Protein AF-A0A392RG86-F1 (afdb_monomer)

Nearest PDB structures (foldseek):
  7w82-assembly1_A  TM=8.029E-01  e=7.404E-09  Zea mays
  7w84-assembly1_A  TM=8.074E-01  e=1.170E-08  Zea mays
  7y7t-assembly1_A  TM=8.578E-01  e=9.036E-05  Neurospora crassa
  7y7s-assembly1_B  TM=7.802E-01  e=9.036E-05  Neurospora crassa
  7y7r-assembly1_B  TM=7.576E-01  e=1.174E-04  Neurospora crassa

Radius of gyration: 20.29 Å; Cα contacts (8 Å, |Δi|>4): 163; chains: 1; bounding box: 43×24×56 Å

pLDDT: mean 92.88, std 8.42, range [57.28, 98.38]

InterPro domains:
  IPR007855 RNA-dependent RNA polymerase [PTHR23079] (1-116)
  IPR057596 RDRP, core domain [PF05183] (1-115)

Mean predicted aligned error: 5.38 Å

Solvent-accessible surface area (backbone atoms only — not comparable to full-atom values): 7071 Å² total; per-residue (Å²): 94,67,94,74,67,52,46,57,92,74,39,66,68,57,33,49,53,52,48,51,52,51,50,50,53,51,46,40,39,72,77,64,61,63,73,85,54,95,91,62,80,92,60,52,79,43,75,38,88,82,64,77,48,48,70,60,34,30,38,36,23,35,74,49,61,101,87,43,99,50,66,49,74,44,72,45,84,42,79,48,69,46,88,84,68,86,50,81,83,35,50,44,82,32,34,27,44,88,52,80,92,50,70,85,53,64,59,33,37,32,34,38,67,48,76,134

Structure (mmCIF, N/CA/C/O backbone):
data_AF-A0A392RG86-F1
#
_entry.id   AF-A0A392RG86-F1
#
loop_
_atom_site.group_PDB
_atom_site.id
_atom_site.type_symbol
_atom_site.label_atom_id
_atom_site.label_alt_id
_atom_site.label_comp_id
_atom_site.label_asym_id
_atom_site.label_entity_id
_atom_site.label_seq_id
_atom_site.pdbx_PDB_ins_code
_atom_site.Cartn_x
_atom_site.Cartn_y
_atom_site.Cartn_z
_atom_site.occupancy
_atom_site.B_iso_or_equiv
_atom_site.auth_seq_id
_atom_site.auth_comp_id
_atom_site.auth_asym_id
_atom_site.auth_atom_id
_atom_site.pdbx_PDB_model_num
ATOM 1 N N . MET A 1 1 ? 7.240 -5.076 -32.687 1.00 82.25 1 MET A N 1
ATOM 2 C CA . MET A 1 1 ? 8.370 -6.034 -32.602 1.00 82.25 1 MET A CA 1
ATOM 3 C C . MET A 1 1 ? 7.930 -7.379 -32.038 1.00 82.25 1 MET A C 1
ATOM 5 O O . MET A 1 1 ? 7.801 -8.296 -32.830 1.00 82.25 1 MET A O 1
ATOM 9 N N . LEU A 1 2 ? 7.595 -7.510 -30.747 1.00 90.25 2 LEU A N 1
ATOM 10 C CA . LEU A 1 2 ? 7.132 -8.799 -30.189 1.00 90.25 2 LEU A CA 1
ATOM 11 C C . LEU A 1 2 ? 5.868 -9.345 -30.882 1.00 90.25 2 LEU A C 1
ATOM 13 O O . LEU A 1 2 ? 5.864 -10.484 -31.331 1.00 90.25 2 LEU A O 1
ATOM 17 N N . ILE A 1 3 ? 4.836 -8.510 -31.062 1.00 93.31 3 ILE A N 1
ATOM 18 C CA . ILE A 1 3 ? 3.594 -8.881 -31.780 1.00 93.31 3 ILE A CA 1
ATOM 19 C C . ILE A 1 3 ? 3.865 -9.223 -33.257 1.00 93.31 3 ILE A C 1
ATOM 21 O O . ILE A 1 3 ? 3.148 -10.009 -33.860 1.00 93.31 3 ILE A O 1
ATOM 25 N N . CYS A 1 4 ? 4.941 -8.678 -33.830 1.00 91.88 4 CYS A N 1
ATOM 26 C CA . CYS A 1 4 ? 5.365 -8.947 -35.204 1.00 91.88 4 CYS A CA 1
ATOM 27 C C . CYS A 1 4 ? 6.270 -10.193 -35.313 1.00 91.88 4 CYS A C 1
ATOM 29 O O . CYS A 1 4 ? 6.846 -10.422 -36.369 1.00 91.88 4 CYS A O 1
ATOM 31 N N . GLY A 1 5 ? 6.451 -10.963 -34.231 1.00 92.06 5 GLY A N 1
ATOM 32 C CA . GLY A 1 5 ? 7.216 -12.215 -34.227 1.00 92.06 5 GLY A CA 1
ATOM 33 C C . GLY A 1 5 ? 8.725 -12.080 -33.988 1.00 92.06 5 GLY A C 1
ATOM 34 O O . GLY A 1 5 ? 9.431 -13.089 -34.009 1.00 92.06 5 GLY A O 1
ATOM 35 N N . TYR A 1 6 ? 9.243 -10.875 -33.724 1.00 91.19 6 TYR A N 1
ATOM 36 C CA . TYR A 1 6 ? 10.665 -10.704 -33.409 1.00 91.19 6 TYR A CA 1
ATOM 37 C C . TYR A 1 6 ? 10.996 -11.327 -32.052 1.00 91.19 6 TYR A C 1
ATOM 39 O O . TYR A 1 6 ? 10.384 -11.000 -31.033 1.00 91.19 6 TYR A O 1
ATOM 47 N N . LYS A 1 7 ? 11.996 -12.212 -32.042 1.00 91.44 7 LYS A N 1
ATOM 48 C CA . LYS A 1 7 ? 12.447 -12.910 -30.836 1.00 91.44 7 LYS A CA 1
ATOM 49 C C . LYS A 1 7 ? 13.496 -12.068 -30.088 1.00 91.44 7 LYS A C 1
ATOM 51 O O . LYS A 1 7 ? 14.475 -11.661 -30.716 1.00 91.44 7 LYS A O 1
ATOM 56 N N . PRO A 1 8 ? 13.354 -11.851 -28.764 1.00 89.94 8 PRO A N 1
ATOM 57 C CA . PRO A 1 8 ? 14.297 -11.079 -27.939 1.00 89.94 8 PRO A CA 1
ATOM 58 C C . PRO A 1 8 ? 15.766 -11.486 -28.040 1.00 89.94 8 PRO A C 1
ATOM 60 O O . PRO A 1 8 ? 16.660 -10.669 -27.899 1.00 89.94 8 PRO A O 1
ATOM 63 N N . ASN A 1 9 ? 16.001 -12.773 -28.241 1.00 88.25 9 ASN A N 1
ATOM 64 C CA . ASN A 1 9 ? 17.301 -13.426 -28.286 1.00 88.25 9 ASN A CA 1
ATOM 65 C C . ASN A 1 9 ? 17.890 -13.510 -29.703 1.00 88.25 9 ASN A C 1
ATOM 67 O O . ASN A 1 9 ? 18.983 -14.038 -29.868 1.00 88.25 9 ASN A O 1
ATOM 71 N N . VAL A 1 10 ? 17.172 -13.012 -30.712 1.00 91.06 10 VAL A N 1
ATOM 72 C CA . VAL A 1 10 ? 17.609 -13.019 -32.115 1.00 91.06 10 VAL A CA 1
ATOM 73 C C . VAL A 1 10 ? 17.757 -11.597 -32.642 1.00 91.06 10 VAL A C 1
ATOM 75 O O . VAL A 1 10 ? 18.717 -11.312 -33.344 1.00 91.06 10 VAL A O 1
ATOM 78 N N . GLU A 1 11 ? 16.824 -10.705 -32.306 1.00 95.06 11 GLU A N 1
ATOM 79 C CA . GLU A 1 11 ? 16.835 -9.326 -32.790 1.00 95.06 11 GLU A CA 1
ATOM 80 C C . GLU A 1 11 ? 17.657 -8.432 -31.831 1.00 95.06 11 GLU A C 1
ATOM 82 O O . GLU A 1 11 ? 17.255 -8.252 -30.673 1.00 95.06 11 GLU A O 1
ATOM 87 N N . PRO A 1 12 ? 18.820 -7.897 -32.261 1.00 94.06 12 PRO A N 1
ATOM 88 C CA . PRO A 1 12 ? 19.742 -7.185 -31.374 1.00 94.06 12 PRO A CA 1
ATOM 89 C C . PRO A 1 12 ? 19.150 -5.932 -30.730 1.00 94.06 12 PRO A C 1
ATOM 91 O O . PRO A 1 12 ? 19.429 -5.654 -29.562 1.00 94.06 12 PRO A O 1
ATOM 94 N N . PHE A 1 13 ? 18.320 -5.180 -31.455 1.00 93.44 13 PHE A N 1
ATOM 95 C CA . PHE A 1 13 ? 17.730 -3.952 -30.934 1.00 93.44 13 PHE A CA 1
ATOM 96 C C . PHE A 1 13 ? 16.740 -4.244 -29.794 1.00 93.44 13 PHE A C 1
ATOM 98 O O . PHE A 1 13 ? 16.800 -3.616 -28.737 1.00 93.44 13 PHE A O 1
ATOM 105 N N . LEU A 1 14 ? 15.893 -5.261 -29.944 1.00 93.88 14 LEU A N 1
ATOM 106 C CA . LEU A 1 14 ? 14.955 -5.747 -28.937 1.00 93.88 14 LEU A CA 1
ATOM 107 C C . LEU A 1 14 ? 15.680 -6.305 -27.712 1.00 93.88 14 LEU A C 1
ATOM 109 O O . LEU A 1 14 ? 15.277 -6.008 -26.585 1.00 93.88 14 LEU A O 1
ATOM 113 N N . SER A 1 15 ? 16.759 -7.064 -27.919 1.00 93.12 15 SER A N 1
ATOM 114 C CA . SER A 1 15 ? 17.627 -7.523 -26.829 1.00 93.12 15 SER A CA 1
ATOM 115 C C . SER A 1 15 ? 18.165 -6.339 -26.024 1.00 93.12 15 SER A C 1
ATOM 117 O O . SER A 1 15 ? 18.023 -6.296 -24.799 1.00 93.12 15 SER A O 1
ATOM 119 N N . MET A 1 16 ? 18.705 -5.329 -26.713 1.00 94.94 16 MET A N 1
ATOM 120 C CA . MET A 1 16 ? 19.267 -4.139 -26.083 1.00 94.94 16 MET A CA 1
ATOM 121 C C . MET A 1 16 ? 18.206 -3.341 -25.317 1.00 94.94 16 MET A C 1
ATOM 123 O O . MET A 1 16 ? 18.437 -2.993 -24.162 1.00 94.94 16 MET A O 1
ATOM 127 N N . MET A 1 17 ? 17.007 -3.145 -25.878 1.00 94.75 17 MET A N 1
ATOM 128 C CA . MET A 1 17 ? 15.895 -2.491 -25.171 1.00 94.75 17 MET A CA 1
ATOM 129 C C . MET A 1 17 ? 15.534 -3.203 -23.858 1.00 94.75 17 MET A C 1
ATOM 131 O O . MET A 1 17 ? 15.351 -2.552 -22.826 1.00 94.75 17 MET A O 1
ATOM 135 N N . LEU A 1 18 ? 15.457 -4.539 -23.864 1.00 94.56 18 LEU A N 1
ATOM 136 C CA . LEU A 1 18 ? 15.151 -5.323 -22.662 1.00 94.56 18 LEU A CA 1
ATOM 137 C C . LEU A 1 18 ? 16.282 -5.260 -21.627 1.00 94.56 18 LEU A C 1
ATOM 139 O O . LEU A 1 18 ? 16.013 -5.164 -20.427 1.00 94.56 18 LEU A O 1
ATOM 143 N N . GLN A 1 19 ? 17.540 -5.271 -22.072 1.00 95.12 19 GLN A N 1
ATOM 144 C CA . GLN A 1 19 ? 18.694 -5.097 -21.190 1.00 95.12 19 GLN A CA 1
ATOM 145 C C . GLN A 1 19 ? 18.707 -3.707 -20.547 1.00 95.12 19 GLN A C 1
ATOM 147 O O . GLN A 1 19 ? 18.897 -3.604 -19.335 1.00 95.12 19 GLN A O 1
ATOM 152 N N . THR A 1 20 ? 18.427 -2.648 -21.311 1.00 96.56 20 THR A N 1
ATOM 153 C CA . THR A 1 20 ? 18.302 -1.283 -20.782 1.00 96.56 20 THR A CA 1
ATOM 154 C C . THR A 1 20 ? 17.151 -1.175 -19.784 1.00 96.56 20 THR A C 1
ATOM 156 O O . THR A 1 20 ? 17.323 -0.593 -18.713 1.00 96.56 20 THR A O 1
ATOM 159 N N . PHE A 1 21 ? 15.998 -1.787 -20.073 1.00 96.44 2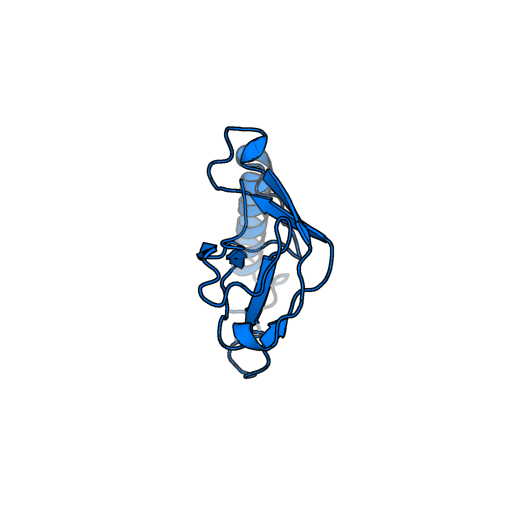1 PHE A N 1
ATOM 160 C CA . PHE A 1 21 ? 14.877 -1.833 -19.134 1.00 96.44 21 PHE A CA 1
ATOM 161 C C . PHE A 1 21 ? 15.269 -2.521 -17.817 1.00 96.44 21 PHE A C 1
ATOM 163 O O . PHE A 1 21 ? 15.026 -1.983 -16.734 1.00 96.44 21 PHE A O 1
ATOM 170 N N . ARG A 1 22 ? 15.948 -3.673 -17.895 1.00 96.75 22 ARG A N 1
ATOM 171 C CA . ARG A 1 22 ? 16.471 -4.380 -16.717 1.00 96.75 22 ARG A CA 1
ATOM 172 C C . ARG A 1 22 ? 17.459 -3.515 -15.933 1.00 96.75 22 ARG A C 1
ATOM 174 O O . ARG A 1 22 ? 17.338 -3.419 -14.714 1.00 96.75 22 ARG A O 1
ATOM 181 N N . ALA A 1 23 ? 18.411 -2.880 -16.614 1.00 97.56 23 ALA A N 1
ATOM 182 C CA . ALA A 1 23 ? 19.399 -2.006 -15.990 1.00 97.56 23 ALA A CA 1
ATOM 183 C C . ALA A 1 23 ? 18.737 -0.811 -15.285 1.00 97.56 23 ALA A C 1
ATOM 185 O O . ALA A 1 23 ? 19.092 -0.500 -14.151 1.00 97.56 23 ALA A O 1
ATOM 186 N N . SER A 1 24 ? 17.720 -0.203 -15.903 1.00 97.44 24 SER A N 1
ATOM 187 C CA . SER A 1 24 ? 16.930 0.878 -15.304 1.00 97.44 24 SER A CA 1
ATOM 188 C C . SER A 1 24 ? 16.240 0.431 -14.011 1.00 97.44 24 SER A C 1
ATOM 190 O O . SER A 1 24 ? 16.339 1.117 -12.995 1.00 97.44 24 SER A O 1
ATOM 192 N N . LYS A 1 25 ? 15.620 -0.756 -13.992 1.00 97.06 25 LYS A N 1
ATOM 193 C CA . LYS A 1 25 ? 14.990 -1.297 -12.774 1.00 97.06 25 LYS A CA 1
ATOM 194 C C . LYS A 1 25 ? 15.992 -1.626 -11.673 1.00 97.06 25 LYS A C 1
ATOM 196 O O . LYS A 1 25 ? 15.733 -1.328 -10.510 1.00 97.06 25 LYS A O 1
ATOM 201 N N . LEU A 1 26 ? 17.156 -2.167 -12.025 1.00 97.56 26 LEU A N 1
ATOM 202 C CA . LEU A 1 26 ? 18.243 -2.375 -11.065 1.00 97.56 26 LEU A CA 1
ATOM 203 C C . LEU A 1 26 ? 18.768 -1.048 -10.500 1.00 97.56 26 LEU A C 1
ATOM 205 O O . LEU A 1 26 ? 19.056 -0.962 -9.308 1.00 97.56 26 LEU A O 1
ATOM 209 N N . LEU A 1 27 ? 18.845 -0.003 -11.326 1.00 97.81 27 LEU A N 1
ATOM 210 C CA . LEU A 1 27 ? 19.240 1.331 -10.887 1.00 97.81 27 LEU A CA 1
ATOM 211 C C . LEU A 1 27 ? 18.211 1.937 -9.922 1.00 97.81 27 LEU A C 1
ATOM 213 O O . LEU A 1 27 ? 18.598 2.478 -8.890 1.00 97.81 27 LEU A O 1
ATOM 217 N N . GLU A 1 28 ? 16.913 1.798 -10.210 1.00 97.69 28 GLU A N 1
ATOM 218 C CA . GLU A 1 28 ? 15.828 2.225 -9.315 1.00 97.69 28 GLU A CA 1
ATOM 219 C C . GLU A 1 28 ? 15.879 1.514 -7.956 1.00 97.69 28 GLU A C 1
ATOM 221 O O . GLU A 1 28 ? 15.684 2.152 -6.920 1.00 97.69 28 GLU A O 1
ATOM 226 N N . LEU A 1 29 ? 16.175 0.212 -7.9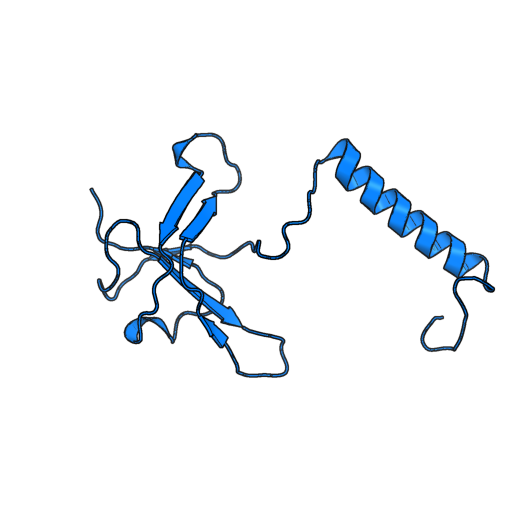45 1.00 97.19 29 LEU A N 1
ATOM 227 C CA . LEU A 1 29 ? 16.376 -0.547 -6.712 1.00 97.19 29 LEU A CA 1
ATOM 228 C C . LEU A 1 29 ? 17.608 -0.055 -5.944 1.00 97.19 29 LEU A C 1
ATOM 230 O O . LEU A 1 29 ? 17.515 0.177 -4.744 1.00 97.19 29 LEU A O 1
ATOM 234 N N . ARG A 1 30 ? 18.741 0.152 -6.627 1.00 97.62 30 ARG A N 1
ATOM 235 C CA . ARG A 1 30 ? 20.005 0.562 -5.996 1.00 97.62 30 ARG A CA 1
ATOM 236 C C . ARG A 1 30 ? 19.976 1.990 -5.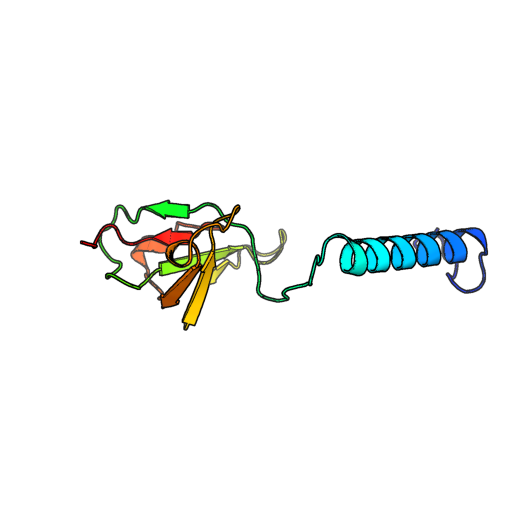455 1.00 97.62 30 ARG A C 1
ATOM 238 O O . ARG A 1 30 ? 20.494 2.235 -4.375 1.00 97.62 30 ARG A O 1
ATOM 245 N N . GLN A 1 31 ? 19.453 2.939 -6.229 1.00 97.81 31 GLN A N 1
ATOM 246 C CA . GLN A 1 31 ? 19.536 4.368 -5.906 1.00 97.81 31 GLN A CA 1
ATOM 247 C C . GLN A 1 31 ? 18.328 4.884 -5.127 1.00 97.81 31 GLN A C 1
ATOM 249 O O . GLN A 1 31 ? 18.452 5.867 -4.406 1.00 97.81 31 GLN A O 1
ATOM 254 N N . LYS A 1 32 ? 17.152 4.272 -5.310 1.00 95.88 32 LYS A N 1
ATOM 255 C CA . LYS A 1 32 ? 15.890 4.762 -4.734 1.00 95.88 32 LYS A CA 1
ATOM 256 C C . LYS A 1 32 ? 15.195 3.740 -3.841 1.00 95.88 32 LYS A C 1
ATOM 258 O O . LYS A 1 32 ? 14.107 4.035 -3.357 1.00 95.88 32 LYS A O 1
ATOM 263 N N . THR A 1 33 ? 15.767 2.545 -3.672 1.00 95.88 33 THR A N 1
ATOM 264 C CA . THR A 1 33 ? 15.203 1.469 -2.842 1.00 95.88 33 THR A CA 1
ATOM 265 C C . THR A 1 33 ? 13.728 1.210 -3.173 1.00 95.88 33 THR A C 1
ATOM 267 O O . THR A 1 33 ? 12.894 1.013 -2.294 1.00 95.88 33 THR A O 1
ATOM 270 N N . ARG A 1 34 ? 13.374 1.234 -4.469 1.00 93.69 34 ARG A N 1
ATOM 271 C CA . ARG A 1 34 ? 12.006 0.974 -4.957 1.00 93.69 34 ARG A CA 1
ATOM 272 C C . ARG A 1 34 ? 11.667 -0.519 -4.883 1.00 93.69 34 ARG A C 1
ATOM 274 O O . ARG A 1 34 ? 11.473 -1.174 -5.904 1.00 93.69 34 ARG A O 1
ATOM 281 N N . ILE A 1 35 ? 11.649 -1.063 -3.670 1.00 94.56 35 ILE A N 1
ATOM 282 C CA . ILE A 1 35 ? 11.367 -2.472 -3.398 1.00 94.56 35 ILE A CA 1
ATOM 283 C C . ILE A 1 35 ? 9.913 -2.766 -3.774 1.00 94.56 35 ILE A C 1
ATOM 285 O O . ILE A 1 35 ? 8.988 -2.085 -3.330 1.00 94.56 35 ILE A O 1
ATOM 289 N N . PHE A 1 36 ? 9.708 -3.785 -4.606 1.00 94.00 36 PHE A N 1
ATOM 290 C CA . PHE A 1 36 ? 8.373 -4.207 -5.008 1.00 94.00 36 PHE A CA 1
ATOM 291 C C . PHE A 1 36 ? 7.667 -4.927 -3.854 1.00 94.00 36 PHE A C 1
ATOM 293 O O . PHE A 1 36 ? 8.191 -5.900 -3.313 1.00 94.00 36 PHE A O 1
ATOM 300 N N . ILE A 1 37 ? 6.461 -4.471 -3.513 1.00 94.56 37 ILE A N 1
ATOM 301 C CA . ILE A 1 37 ? 5.599 -5.103 -2.511 1.00 94.56 37 ILE A CA 1
ATOM 302 C C . ILE A 1 37 ? 4.397 -5.715 -3.245 1.00 94.56 37 ILE A C 1
ATOM 304 O O . ILE A 1 37 ? 3.502 -4.967 -3.638 1.00 94.56 37 ILE A O 1
ATOM 308 N N . PRO A 1 38 ? 4.326 -7.052 -3.416 1.00 92.44 38 PRO A N 1
ATOM 309 C CA . PRO A 1 38 ? 3.287 -7.696 -4.230 1.00 92.44 38 PRO A CA 1
ATOM 310 C C . PRO A 1 38 ? 1.845 -7.387 -3.808 1.00 92.44 38 PRO A C 1
ATOM 312 O O . PRO A 1 38 ? 0.954 -7.346 -4.649 1.00 92.44 38 PRO A O 1
ATOM 315 N N . LYS A 1 39 ? 1.612 -7.168 -2.507 1.00 92.38 39 LYS A N 1
ATOM 316 C CA . LYS A 1 39 ? 0.300 -6.822 -1.930 1.00 92.38 39 LYS A CA 1
ATOM 317 C C . LYS A 1 39 ? 0.211 -5.353 -1.486 1.00 92.38 39 LYS A C 1
ATOM 319 O O . LYS A 1 39 ? -0.653 -5.007 -0.689 1.00 92.38 39 LYS A O 1
ATOM 324 N N . GLY A 1 40 ? 1.128 -4.503 -1.953 1.00 93.50 40 GLY A N 1
ATOM 325 C CA . GLY A 1 40 ? 1.162 -3.075 -1.640 1.00 93.50 40 GLY A CA 1
ATOM 326 C C . GLY A 1 40 ? 0.406 -2.256 -2.683 1.00 93.50 40 GLY A C 1
ATOM 327 O O . GLY A 1 40 ? 0.512 -2.515 -3.881 1.00 93.50 40 GLY A O 1
ATOM 328 N N . ARG A 1 41 ? -0.349 -1.250 -2.237 1.00 93.44 41 ARG A N 1
ATOM 329 C CA . ARG A 1 41 ? -1.088 -0.339 -3.118 1.00 93.44 41 ARG A CA 1
ATOM 330 C C . ARG A 1 41 ? -1.167 1.055 -2.501 1.00 93.44 41 ARG A C 1
ATOM 332 O O . ARG A 1 41 ? -1.405 1.182 -1.305 1.00 93.44 41 ARG A O 1
ATOM 339 N N . ALA A 1 42 ? -1.002 2.085 -3.329 1.00 94.50 42 ALA A N 1
ATOM 340 C CA . ALA A 1 42 ? -1.329 3.458 -2.961 1.00 94.50 42 ALA A CA 1
ATOM 341 C C . ALA A 1 42 ? -2.825 3.698 -3.202 1.00 94.50 42 ALA A C 1
ATOM 343 O O . ALA A 1 42 ? -3.317 3.444 -4.301 1.00 94.50 42 ALA A O 1
ATOM 344 N N . MET A 1 43 ? -3.541 4.144 -2.175 1.00 94.75 43 MET A N 1
ATOM 345 C CA . MET A 1 43 ? -4.989 4.366 -2.205 1.00 94.75 43 MET A CA 1
ATOM 346 C C . MET A 1 43 ? -5.332 5.663 -1.476 1.00 94.75 43 MET A C 1
ATOM 348 O O . MET A 1 43 ? -4.576 6.107 -0.610 1.00 94.75 43 MET A O 1
ATOM 352 N N . MET A 1 44 ? -6.477 6.253 -1.820 1.00 95.50 44 MET A N 1
ATOM 353 C CA . MET A 1 44 ? -7.024 7.392 -1.086 1.00 95.50 44 MET A CA 1
ATOM 354 C C . MET A 1 44 ? -7.555 6.929 0.273 1.00 95.50 44 MET A C 1
ATOM 356 O O . MET A 1 44 ? -8.205 5.887 0.356 1.00 95.50 44 MET A O 1
ATOM 360 N N . GLY A 1 45 ? -7.290 7.704 1.322 1.00 96.06 45 GLY A N 1
ATOM 361 C CA . GLY A 1 45 ? -7.900 7.509 2.633 1.00 96.06 45 GLY A CA 1
ATOM 362 C C . GLY A 1 45 ? -9.194 8.302 2.757 1.00 96.06 45 GLY A C 1
ATOM 363 O O . GLY A 1 45 ? -9.206 9.488 2.438 1.00 96.06 45 GLY A O 1
ATOM 364 N N . VAL A 1 46 ? -10.262 7.664 3.222 1.00 97.00 46 VAL A N 1
ATOM 365 C CA . VAL A 1 46 ? -11.584 8.280 3.409 1.00 97.00 46 VAL A CA 1
ATOM 366 C C . VAL A 1 46 ? -12.135 7.955 4.794 1.00 97.00 46 VAL A C 1
ATOM 368 O O . VAL A 1 46 ? -11.702 6.995 5.430 1.00 97.00 46 VAL A O 1
ATOM 371 N N . LEU A 1 47 ? -13.064 8.773 5.277 1.00 97.25 47 LEU A N 1
ATOM 372 C CA . LEU A 1 47 ? -13.711 8.586 6.573 1.00 97.25 47 LEU A CA 1
ATOM 373 C C . LEU A 1 47 ? -14.916 7.645 6.443 1.00 97.25 47 LEU A C 1
ATOM 375 O O . LEU A 1 47 ? -15.657 7.715 5.467 1.00 97.25 47 LEU A O 1
ATOM 379 N N . ASP A 1 48 ? -15.137 6.800 7.444 1.00 97.62 48 ASP A N 1
ATOM 380 C CA . ASP A 1 48 ? -16.374 6.042 7.605 1.00 97.62 48 ASP A CA 1
ATOM 381 C C . ASP A 1 48 ? -17.505 6.941 8.121 1.00 97.62 48 ASP A C 1
ATOM 383 O O . ASP A 1 48 ? -17.617 7.201 9.320 1.00 97.62 48 ASP A O 1
ATOM 387 N N . GLU A 1 49 ? -18.374 7.383 7.214 1.00 95.25 49 GLU A N 1
ATOM 388 C CA . GLU A 1 49 ? -19.570 8.165 7.551 1.00 95.25 49 GLU A CA 1
ATOM 389 C C . GLU A 1 49 ? -20.698 7.311 8.158 1.00 95.25 49 GLU A C 1
ATOM 391 O O . GLU A 1 49 ? -21.624 7.844 8.771 1.00 95.25 49 GLU A O 1
ATOM 396 N N . THR A 1 50 ? -20.622 5.981 8.036 1.00 95.00 50 THR A N 1
ATOM 397 C CA . THR A 1 50 ? -21.643 5.051 8.547 1.00 95.00 50 THR A CA 1
ATOM 398 C C . THR A 1 50 ? -21.459 4.711 10.028 1.00 95.00 50 THR A C 1
ATOM 400 O O . THR A 1 50 ? -22.372 4.161 10.645 1.00 95.00 50 THR A O 1
ATOM 403 N N . LYS A 1 51 ? -20.302 5.058 10.615 1.00 95.44 51 LYS A N 1
ATOM 404 C CA . LYS A 1 51 ? -19.920 4.760 12.012 1.00 95.44 51 LYS A CA 1
ATOM 405 C C . LYS A 1 51 ? -19.941 3.264 12.343 1.00 95.44 51 LYS A C 1
ATOM 407 O O . LYS A 1 51 ? -20.208 2.877 13.485 1.00 95.44 51 LYS A O 1
ATOM 412 N N . THR A 1 52 ? -19.664 2.424 11.355 1.00 96.25 52 THR A N 1
ATOM 413 C CA . THR A 1 52 ? -19.682 0.967 11.489 1.00 96.25 52 THR A CA 1
ATOM 414 C C . THR A 1 52 ? -18.331 0.411 11.915 1.00 96.25 52 THR A C 1
ATOM 416 O O . THR A 1 52 ? -18.309 -0.544 12.684 1.00 96.25 52 THR A O 1
ATOM 419 N N . LEU A 1 53 ? -17.222 1.029 11.503 1.00 97.62 53 LEU A N 1
ATOM 420 C CA . LEU A 1 53 ? -15.872 0.601 11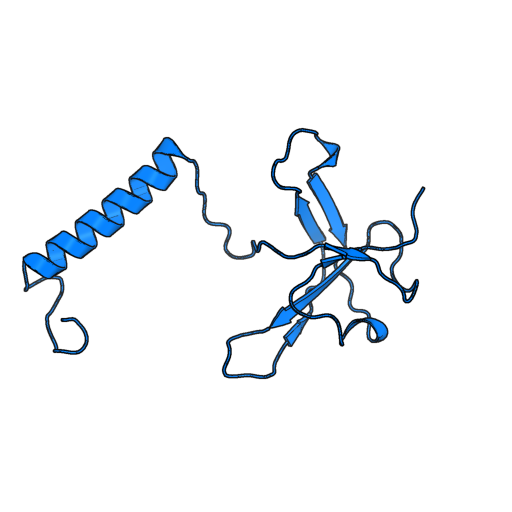.877 1.00 97.62 53 LEU A CA 1
ATOM 421 C C . LEU A 1 53 ? -15.521 0.988 13.321 1.00 97.62 53 LEU A C 1
ATOM 423 O O . LEU A 1 53 ? -15.844 2.091 13.778 1.00 97.62 53 LEU A O 1
ATOM 427 N N . GLU A 1 54 ? -14.825 0.095 14.025 1.00 97.06 54 GLU A N 1
ATOM 428 C CA . GLU A 1 54 ? -14.256 0.341 15.354 1.00 97.06 54 GLU A CA 1
ATOM 429 C C . GLU A 1 54 ? -12.824 0.890 15.298 1.00 97.06 54 GLU A C 1
ATOM 431 O O . GLU A 1 54 ? -12.129 0.831 14.279 1.00 97.06 54 GLU A O 1
ATOM 436 N N . TYR A 1 55 ? -12.351 1.437 16.423 1.00 96.12 55 TYR A N 1
ATOM 437 C CA . TYR A 1 55 ? -10.968 1.899 16.527 1.00 96.12 55 TYR A CA 1
ATOM 438 C C . TYR A 1 55 ? -9.984 0.750 16.252 1.00 96.12 55 TYR A C 1
ATOM 440 O O . TYR A 1 55 ? -10.028 -0.300 16.891 1.00 96.12 55 TYR A O 1
ATOM 448 N N . GLY A 1 56 ? -9.056 0.974 15.319 1.00 95.94 56 GLY A N 1
ATOM 449 C CA . GLY A 1 56 ? -8.078 -0.031 14.889 1.00 95.94 56 GLY A CA 1
ATOM 450 C C . GLY A 1 56 ? -8.527 -0.882 13.697 1.00 95.94 56 GLY A C 1
ATOM 451 O O . GLY A 1 56 ? -7.716 -1.647 13.169 1.00 95.94 56 GLY A O 1
ATOM 452 N N . GLU A 1 57 ? -9.767 -0.724 13.234 1.00 97.75 57 GLU A N 1
ATOM 453 C CA . GLU A 1 57 ? -10.280 -1.373 12.030 1.00 97.75 57 GLU A CA 1
ATOM 454 C C . GLU A 1 57 ? -10.153 -0.475 10.797 1.00 97.75 57 GLU A C 1
ATOM 456 O O . GLU A 1 57 ? -10.003 0.738 10.906 1.00 97.75 57 GLU A O 1
ATOM 461 N N . VAL A 1 58 ? -10.195 -1.075 9.611 1.00 98.25 58 VAL A N 1
ATOM 462 C CA . VAL A 1 58 ? -10.351 -0.393 8.321 1.00 98.25 58 VAL A CA 1
ATOM 463 C C . VAL A 1 58 ? -11.195 -1.251 7.389 1.00 98.25 58 VAL A C 1
ATOM 465 O O . VAL A 1 58 ? -11.191 -2.477 7.493 1.00 98.25 58 VAL A O 1
ATOM 468 N N . PHE A 1 59 ? -11.853 -0.621 6.421 1.00 98.38 59 PHE A N 1
ATOM 469 C CA . PHE A 1 59 ? -12.440 -1.328 5.286 1.00 98.38 59 PHE A CA 1
ATOM 470 C C . PHE A 1 59 ? -11.638 -1.025 4.021 1.00 98.38 59 PHE A C 1
ATOM 472 O O . PHE A 1 59 ? -11.301 0.127 3.741 1.00 98.38 59 PHE A O 1
ATOM 479 N N . VAL A 1 60 ? -11.303 -2.069 3.262 1.00 97.56 60 VAL A N 1
ATOM 480 C CA . VAL A 1 60 ? -10.565 -1.946 2.001 1.00 97.56 60 VAL A CA 1
ATOM 481 C C . VAL A 1 60 ? -11.161 -2.900 0.982 1.00 97.56 60 VAL A C 1
ATOM 483 O O . VAL A 1 60 ? -11.149 -4.118 1.166 1.00 97.56 60 VAL A O 1
ATOM 486 N N . GLN A 1 61 ? -11.602 -2.338 -0.133 1.00 95.50 61 GLN A N 1
ATOM 487 C CA . GLN A 1 61 ? -12.090 -3.074 -1.288 1.00 95.50 61 GLN A CA 1
ATOM 488 C C . GLN A 1 61 ? -11.440 -2.499 -2.541 1.00 95.50 61 GLN A C 1
ATOM 490 O O . GLN A 1 61 ? -11.376 -1.283 -2.705 1.00 95.50 61 GLN A O 1
ATOM 495 N N . TYR A 1 62 ? -10.950 -3.358 -3.432 1.00 93.69 62 TYR A N 1
ATOM 496 C CA . TYR A 1 62 ? -10.335 -2.914 -4.684 1.00 93.69 62 TYR A CA 1
ATOM 497 C C . TYR A 1 62 ? -10.898 -3.657 -5.889 1.00 93.69 62 TYR A C 1
ATOM 499 O O . TYR A 1 62 ? -11.299 -4.821 -5.798 1.00 93.69 62 TYR A O 1
ATOM 507 N N . SER A 1 63 ? -10.918 -2.976 -7.030 1.00 91.12 63 SER A N 1
ATOM 508 C CA . SER A 1 63 ? -11.377 -3.549 -8.292 1.00 91.12 63 SER A CA 1
ATOM 509 C C . SER A 1 63 ? -10.334 -4.523 -8.860 1.00 91.12 63 SER A C 1
ATOM 511 O O . SER A 1 63 ? -9.134 -4.224 -8.921 1.00 91.12 63 SER A O 1
ATOM 513 N N . ASN A 1 64 ? -10.768 -5.721 -9.269 1.00 81.81 64 ASN A N 1
ATOM 514 C CA . ASN A 1 64 ? -9.885 -6.696 -9.902 1.00 81.81 64 ASN A CA 1
ATOM 515 C C . ASN A 1 64 ? -10.013 -6.654 -11.417 1.00 81.81 64 ASN A C 1
ATOM 517 O O . ASN A 1 64 ? -10.900 -7.293 -11.966 1.00 81.81 64 ASN A O 1
ATOM 521 N N . ASN A 1 65 ? -9.065 -5.980 -12.070 1.00 66.88 65 ASN A N 1
ATOM 522 C CA . ASN A 1 65 ? -8.922 -5.904 -13.525 1.00 66.88 65 ASN A CA 1
ATOM 523 C C . ASN A 1 65 ? -10.153 -5.298 -14.243 1.00 66.88 65 ASN A C 1
ATOM 525 O O . ASN A 1 65 ? -11.299 -5.626 -13.970 1.00 66.88 65 ASN A O 1
ATOM 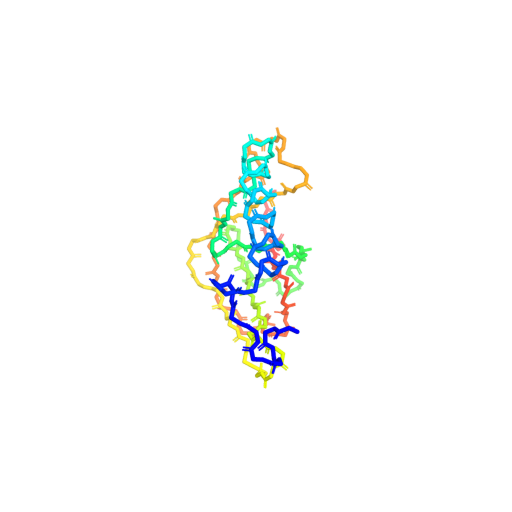529 N N . LYS A 1 66 ? -9.943 -4.422 -15.231 1.00 57.44 66 LYS A N 1
ATOM 530 C CA . LYS A 1 66 ? -11.042 -3.644 -15.850 1.00 57.44 66 LYS A CA 1
ATOM 531 C C . LYS A 1 66 ? -12.136 -4.477 -16.551 1.00 57.44 66 LYS A C 1
ATOM 533 O O . LYS A 1 66 ? -13.132 -3.907 -16.975 1.00 57.44 66 LYS A O 1
ATOM 538 N N . LEU A 1 67 ? -11.945 -5.789 -16.715 1.00 60.03 67 LEU A N 1
ATOM 539 C CA . LEU A 1 67 ? -12.872 -6.680 -17.420 1.00 60.03 67 LEU A CA 1
ATOM 540 C C . LEU A 1 67 ? -13.873 -7.400 -16.509 1.00 60.03 67 LEU A C 1
ATOM 542 O O . LEU A 1 67 ? -14.861 -7.926 -17.013 1.00 60.03 67 LEU A O 1
ATOM 546 N N . SER A 1 68 ? -13.645 -7.441 -15.196 1.00 57.28 68 SER A N 1
ATOM 547 C CA . SER A 1 68 ? -14.566 -8.084 -14.261 1.00 57.28 68 SER A CA 1
ATOM 548 C C . SER A 1 68 ? -15.023 -7.082 -13.212 1.00 57.28 68 SER A C 1
ATOM 550 O O . SER A 1 68 ? -14.196 -6.542 -12.486 1.00 57.28 68 SER A O 1
ATOM 552 N N . ASN A 1 69 ? -16.339 -6.896 -13.066 1.00 64.81 69 ASN A N 1
ATOM 553 C CA . ASN A 1 69 ? -16.969 -6.138 -11.968 1.00 64.81 69 ASN A CA 1
ATOM 554 C C . ASN A 1 69 ? -16.803 -6.830 -10.596 1.00 64.81 69 ASN A C 1
ATOM 556 O O . ASN A 1 69 ? -17.627 -6.670 -9.702 1.00 64.81 69 ASN A O 1
ATOM 560 N N . ILE A 1 70 ? -15.764 -7.649 -10.436 1.00 74.06 70 ILE A N 1
ATOM 561 C CA . ILE A 1 70 ? -15.483 -8.391 -9.218 1.00 74.06 70 ILE A CA 1
ATOM 562 C C . ILE A 1 70 ? -14.537 -7.533 -8.388 1.00 74.06 70 ILE A C 1
ATOM 564 O O . ILE A 1 70 ? -13.366 -7.340 -8.729 1.00 74.06 70 ILE A O 1
ATOM 568 N N . SER A 1 71 ? -15.067 -6.999 -7.299 1.00 83.88 71 SER A N 1
ATOM 569 C CA . SE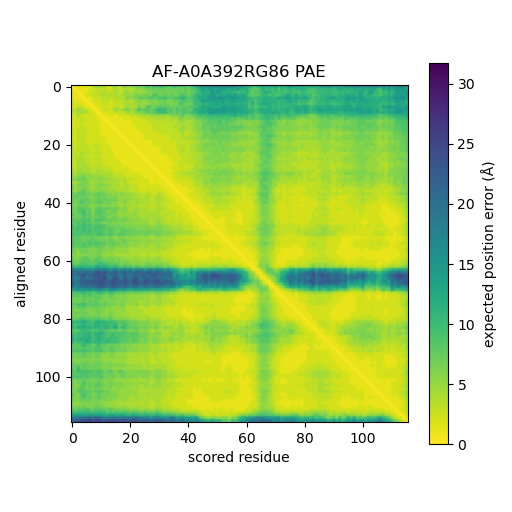R A 1 71 ? -14.304 -6.318 -6.268 1.00 83.88 71 SER A CA 1
ATOM 570 C C . SER A 1 71 ? -13.847 -7.315 -5.206 1.00 83.88 71 SER A C 1
ATOM 572 O O . SER A 1 71 ? -14.609 -8.183 -4.784 1.00 83.88 71 SER A O 1
ATOM 574 N N . HIS A 1 72 ? -12.599 -7.185 -4.758 1.00 92.56 72 HIS A N 1
ATOM 575 C CA . HIS A 1 72 ? -12.049 -8.005 -3.678 1.00 92.56 72 HIS A CA 1
ATOM 576 C C . HIS A 1 72 ? -12.009 -7.209 -2.383 1.00 92.56 72 HIS A C 1
ATOM 578 O O . HIS A 1 72 ? -11.347 -6.171 -2.316 1.00 92.56 72 HIS A O 1
ATOM 584 N N . VAL A 1 73 ? -12.679 -7.724 -1.353 1.00 96.06 73 VAL A N 1
ATOM 585 C CA . VAL A 1 73 ? -12.623 -7.186 0.011 1.00 96.06 73 VAL A CA 1
ATOM 586 C C . VAL A 1 73 ? -11.420 -7.782 0.737 1.00 96.06 73 VAL A C 1
ATOM 588 O O . VAL A 1 73 ? -11.231 -9.001 0.769 1.00 96.06 73 VAL A O 1
ATOM 591 N N . VAL A 1 74 ? -10.586 -6.924 1.318 1.00 96.94 74 VAL A N 1
ATOM 592 C CA . VAL A 1 74 ? -9.413 -7.331 2.100 1.00 96.94 74 VAL A CA 1
ATOM 593 C C . VAL A 1 74 ? -9.844 -7.672 3.525 1.00 96.94 74 VAL A C 1
ATOM 595 O O . VAL A 1 74 ? -10.597 -6.928 4.144 1.00 96.94 74 VAL A O 1
ATOM 598 N N . LYS A 1 75 ? -9.330 -8.785 4.060 1.00 97.81 75 LYS A N 1
ATOM 599 C CA . LYS A 1 75 ? -9.546 -9.225 5.446 1.00 97.81 75 LYS A CA 1
ATOM 600 C C . LYS A 1 75 ? -8.213 -9.514 6.131 1.00 97.81 75 LYS A C 1
ATOM 602 O O . LYS A 1 75 ? -7.301 -10.054 5.502 1.00 97.81 75 LYS A O 1
ATOM 607 N N . GLY A 1 76 ? -8.120 -9.215 7.424 1.00 98.06 76 GLY A N 1
ATOM 608 C CA . GLY A 1 76 ? -6.957 -9.522 8.260 1.00 98.06 76 GLY A CA 1
ATOM 609 C C . GLY A 1 76 ? -6.022 -8.333 8.494 1.00 98.06 76 GLY A C 1
ATOM 610 O O . GLY A 1 76 ? -6.344 -7.191 8.183 1.00 98.06 76 GLY A O 1
ATOM 611 N N . LYS A 1 77 ? -4.846 -8.593 9.077 1.00 98.25 77 LYS A N 1
ATOM 612 C CA . LYS A 1 77 ? -3.885 -7.535 9.427 1.00 98.25 77 LYS A CA 1
ATOM 613 C C . LYS A 1 77 ? -3.353 -6.830 8.180 1.00 98.25 77 LYS A C 1
ATOM 615 O O . LYS A 1 77 ? -2.845 -7.480 7.266 1.00 98.25 77 LYS A O 1
ATOM 620 N N . VAL A 1 78 ? -3.390 -5.504 8.198 1.00 97.94 78 VAL A N 1
ATOM 621 C CA . VAL A 1 78 ? -2.843 -4.637 7.151 1.00 97.94 78 VAL A CA 1
ATOM 622 C C . VAL A 1 78 ? -1.908 -3.596 7.749 1.00 97.94 78 VAL A C 1
ATOM 624 O O . VAL A 1 78 ? -2.043 -3.211 8.910 1.00 97.94 78 VAL A O 1
ATOM 627 N N . VAL A 1 79 ? -0.950 -3.138 6.945 1.00 97.50 79 VAL A N 1
ATOM 628 C CA . VAL A 1 79 ? -0.079 -2.010 7.283 1.00 97.50 79 VAL A CA 1
ATOM 629 C C . VAL A 1 79 ? -0.492 -0.829 6.423 1.00 97.50 79 VAL A C 1
ATOM 631 O O . VAL A 1 79 ? -0.501 -0.928 5.196 1.00 97.50 79 VAL A O 1
ATOM 634 N N . VAL A 1 80 ? -0.818 0.283 7.068 1.00 96.88 80 VAL A N 1
ATOM 635 C CA . VAL A 1 80 ? -1.116 1.555 6.414 1.00 96.88 80 VAL A CA 1
ATOM 636 C C . VAL A 1 80 ? 0.014 2.520 6.730 1.00 96.88 80 VAL A C 1
ATOM 638 O O . VAL A 1 80 ? 0.399 2.654 7.890 1.00 96.88 80 VAL A O 1
ATOM 641 N N . ALA A 1 81 ? 0.532 3.189 5.703 1.00 96.12 81 ALA A N 1
ATOM 642 C CA . ALA A 1 81 ? 1.547 4.222 5.843 1.00 96.12 81 ALA A CA 1
ATOM 643 C C . ALA A 1 81 ? 1.149 5.485 5.071 1.00 96.12 81 ALA A C 1
ATOM 645 O O . ALA A 1 81 ? 0.616 5.389 3.963 1.00 96.12 81 ALA A O 1
ATOM 646 N N . LYS A 1 82 ? 1.433 6.664 5.631 1.00 92.75 82 LYS A N 1
ATOM 647 C CA . LYS A 1 82 ? 1.368 7.934 4.890 1.00 92.75 82 LYS A CA 1
ATOM 648 C C . LYS A 1 82 ? 2.651 8.139 4.084 1.00 92.75 82 LYS A C 1
ATOM 650 O O . LYS A 1 82 ? 3.717 7.679 4.477 1.00 92.75 82 LYS A O 1
ATOM 655 N N . ASN A 1 83 ? 2.550 8.825 2.949 1.00 88.88 83 ASN A N 1
ATOM 656 C CA . ASN A 1 83 ? 3.710 9.231 2.159 1.00 88.88 83 ASN A CA 1
ATOM 657 C C . ASN A 1 83 ? 3.738 10.768 2.063 1.00 88.88 83 ASN A C 1
ATOM 659 O O . ASN A 1 83 ? 2.803 11.322 1.482 1.00 88.88 83 ASN A O 1
ATOM 663 N N . PRO A 1 84 ? 4.765 11.459 2.595 1.00 92.19 84 PRO A N 1
ATOM 664 C CA . PRO A 1 84 ? 5.962 10.915 3.249 1.00 92.19 84 PRO A CA 1
ATOM 665 C C . PRO A 1 84 ? 5.681 10.338 4.648 1.00 92.19 84 PRO A C 1
ATOM 667 O O . PRO A 1 84 ? 4.778 10.792 5.342 1.00 92.19 84 PRO A O 1
ATOM 670 N N . CYS A 1 85 ? 6.470 9.336 5.045 1.00 92.19 85 CYS A N 1
ATOM 671 C CA . CYS A 1 85 ? 6.424 8.700 6.364 1.00 92.19 85 CYS A CA 1
ATOM 672 C C . CYS A 1 85 ? 7.587 9.239 7.208 1.00 92.19 85 CYS A C 1
ATOM 674 O O . CYS A 1 85 ? 8.724 8.806 7.023 1.00 92.19 85 CYS A O 1
ATOM 676 N N . LEU A 1 86 ? 7.321 10.208 8.085 1.00 94.44 86 LEU A N 1
ATOM 677 C CA . LEU A 1 86 ? 8.345 10.941 8.844 1.00 94.44 86 LEU A CA 1
ATOM 678 C C . LEU A 1 86 ? 8.309 10.633 10.343 1.00 94.44 86 LEU A C 1
ATOM 680 O O . LEU A 1 86 ? 9.324 10.767 11.022 1.00 94.44 86 LEU A O 1
ATOM 684 N N . HIS A 1 87 ? 7.156 10.216 10.861 1.00 95.12 87 HIS A N 1
ATOM 685 C CA . HIS A 1 87 ? 6.950 9.903 12.268 1.00 95.12 87 HIS A CA 1
ATOM 686 C C . HIS A 1 87 ? 6.578 8.419 12.442 1.00 95.12 87 HIS A C 1
ATOM 688 O O . HIS A 1 87 ? 5.868 7.879 11.596 1.00 95.12 87 HIS A O 1
ATOM 694 N N . PRO A 1 88 ? 6.961 7.736 13.543 1.00 91.25 88 PRO A N 1
ATOM 695 C CA . PRO A 1 88 ? 6.554 6.345 13.785 1.00 91.25 88 PRO A CA 1
ATOM 696 C C . PRO A 1 88 ? 5.036 6.125 13.718 1.00 91.25 88 PRO A C 1
ATOM 698 O O . PRO A 1 88 ? 4.574 5.072 13.298 1.00 91.25 88 PRO A O 1
ATOM 701 N N . GLY A 1 89 ? 4.258 7.148 14.081 1.00 91.88 89 GLY A N 1
ATOM 702 C CA . GLY A 1 89 ? 2.796 7.142 13.987 1.00 91.88 89 GLY A CA 1
ATOM 703 C C . GLY A 1 89 ? 2.220 7.240 12.566 1.00 91.88 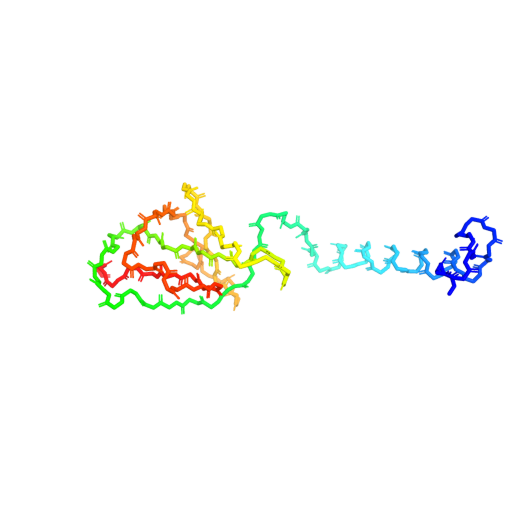89 GLY A C 1
ATOM 704 O O . GLY A 1 89 ? 1.011 7.047 12.415 1.00 91.88 89 GLY A O 1
ATOM 705 N N . ASP A 1 90 ? 3.043 7.523 11.549 1.00 94.81 90 ASP A N 1
ATOM 706 C CA . ASP A 1 90 ? 2.639 7.505 10.136 1.00 94.81 90 ASP A CA 1
ATOM 707 C C . ASP A 1 90 ? 2.469 6.083 9.605 1.00 94.81 90 ASP A C 1
ATOM 709 O O . ASP A 1 90 ? 1.799 5.914 8.588 1.00 94.81 90 ASP A O 1
ATOM 713 N N . VAL A 1 91 ? 3.029 5.079 10.296 1.00 95.50 91 VAL A N 1
ATOM 714 C CA . VAL A 1 91 ? 2.818 3.653 10.032 1.00 95.50 91 VAL A CA 1
ATOM 715 C C . VAL A 1 91 ? 1.927 3.069 11.116 1.00 95.50 91 VAL A C 1
ATOM 717 O O . VAL A 1 91 ? 2.209 3.186 12.307 1.00 95.50 91 VAL A O 1
ATOM 720 N N . ARG A 1 92 ? 0.852 2.394 10.714 1.00 95.38 92 ARG A N 1
ATOM 721 C CA . ARG A 1 92 ? -0.046 1.701 11.640 1.00 95.38 92 ARG A CA 1
ATOM 722 C C . ARG A 1 92 ? -0.362 0.303 11.142 1.00 95.38 92 ARG A C 1
ATOM 724 O O . ARG A 1 92 ? -0.594 0.093 9.953 1.00 95.38 92 ARG A O 1
ATOM 731 N N . VAL A 1 93 ? -0.394 -0.642 12.076 1.00 97.25 93 VAL A N 1
ATOM 732 C CA . VAL A 1 93 ? -0.963 -1.973 11.859 1.00 97.25 93 VAL A CA 1
ATOM 733 C C . VAL A 1 93 ? -2.433 -1.909 12.254 1.00 97.25 93 VAL A C 1
ATOM 735 O O . VAL A 1 93 ? -2.740 -1.548 13.387 1.00 97.25 93 VAL A O 1
ATOM 738 N N . LEU A 1 94 ? -3.322 -2.234 11.321 1.00 97.44 94 LEU A N 1
ATOM 739 C CA . LEU A 1 94 ? -4.778 -2.174 11.484 1.00 97.44 94 LEU A CA 1
ATOM 740 C C . LEU A 1 94 ? -5.401 -3.517 11.088 1.00 97.44 94 LEU A C 1
ATOM 742 O O . LEU A 1 94 ? -4.744 -4.360 10.467 1.00 97.44 94 LEU A O 1
ATOM 746 N N . MET A 1 95 ? -6.665 -3.725 11.445 1.00 98.38 95 MET A N 1
ATOM 747 C CA . MET A 1 95 ? -7.439 -4.892 11.029 1.00 98.38 95 MET A CA 1
ATOM 748 C C . MET A 1 95 ? -8.364 -4.526 9.870 1.00 98.38 95 MET A C 1
ATOM 750 O O . MET A 1 95 ? -9.276 -3.726 10.037 1.00 98.38 95 MET A O 1
ATOM 754 N N . ALA A 1 96 ? -8.150 -5.119 8.698 1.00 98.31 96 ALA A N 1
ATOM 755 C CA . ALA A 1 96 ? -9.107 -5.027 7.608 1.00 98.31 96 ALA A CA 1
ATOM 756 C C . ALA A 1 96 ? -10.294 -5.955 7.895 1.00 98.31 96 ALA A C 1
ATOM 758 O O . ALA A 1 96 ? -10.115 -7.171 8.047 1.00 98.31 96 ALA A O 1
ATOM 759 N N . VAL A 1 97 ? -11.485 -5.373 7.979 1.00 98.19 97 VAL A N 1
ATOM 760 C CA . VAL A 1 97 ? -12.743 -6.071 8.256 1.00 98.19 97 VAL A CA 1
ATOM 761 C C . VAL A 1 97 ? -13.726 -5.85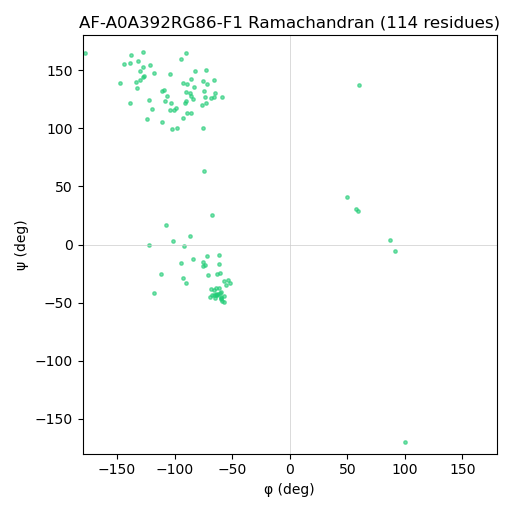3 7.116 1.00 98.19 97 VAL A C 1
ATOM 763 O O . VAL A 1 97 ? -13.637 -4.885 6.365 1.00 98.19 97 VAL A O 1
ATOM 766 N N . ASP A 1 98 ? -14.649 -6.793 6.964 1.00 97.81 98 ASP A N 1
ATOM 767 C CA . ASP A 1 98 ? -15.665 -6.758 5.920 1.00 97.81 98 ASP A CA 1
ATOM 768 C C . ASP A 1 98 ? -16.969 -6.220 6.484 1.00 97.81 98 ASP A C 1
ATOM 770 O O . ASP A 1 98 ? -17.553 -6.809 7.394 1.00 97.81 98 ASP A O 1
ATOM 774 N N . VAL A 1 99 ? -17.390 -5.083 5.938 1.00 97.00 99 VAL A N 1
ATOM 775 C CA . VAL A 1 99 ? -18.549 -4.328 6.391 1.00 97.00 99 VAL A CA 1
ATOM 776 C C . VAL A 1 99 ? -19.492 -4.140 5.205 1.00 97.00 99 VAL A C 1
ATOM 778 O O . VAL A 1 99 ? -19.198 -3.324 4.329 1.00 97.00 99 VAL A O 1
ATOM 781 N N . PRO A 1 100 ? -20.646 -4.832 5.172 1.00 95.94 100 PRO A N 1
ATOM 782 C CA . PRO A 1 100 ? -21.598 -4.734 4.065 1.00 95.94 100 PRO A CA 1
ATOM 783 C C . PRO A 1 100 ? -22.061 -3.305 3.761 1.00 95.94 100 PRO A C 1
ATOM 785 O O . PRO A 1 100 ? -22.233 -2.940 2.601 1.00 95.94 100 PRO A O 1
ATOM 788 N N . ALA A 1 101 ? -22.196 -2.463 4.793 1.00 96.56 101 ALA A N 1
ATOM 789 C CA . ALA A 1 101 ? -22.560 -1.056 4.631 1.00 96.56 101 ALA A CA 1
ATOM 790 C C . ALA A 1 101 ? -21.540 -0.260 3.793 1.00 96.56 101 ALA A C 1
ATOM 792 O O . ALA A 1 101 ? -21.912 0.732 3.175 1.00 96.56 101 ALA A O 1
ATOM 793 N N . LEU A 1 102 ? -20.281 -0.708 3.727 1.00 97.25 102 LEU A N 1
ATOM 794 C CA . LEU A 1 102 ? -19.182 -0.041 3.027 1.00 97.25 102 LEU A CA 1
ATOM 795 C C . LEU A 1 102 ? -18.848 -0.663 1.662 1.00 97.25 102 LEU A C 1
ATOM 797 O O . LEU A 1 102 ? -17.950 -0.174 0.991 1.00 97.25 102 LEU A O 1
ATOM 801 N N . HIS A 1 103 ? -19.582 -1.676 1.183 1.00 95.69 103 HIS A N 1
ATOM 802 C CA . HIS A 1 103 ? -19.305 -2.347 -0.110 1.00 95.69 103 HIS A CA 1
ATOM 803 C C . HIS A 1 103 ? -19.400 -1.439 -1.343 1.00 95.69 103 HIS A C 1
ATOM 805 O O . HIS A 1 103 ? -18.897 -1.783 -2.414 1.00 95.69 103 HIS A O 1
ATOM 811 N N . HIS A 1 104 ? -20.029 -0.273 -1.197 1.00 94.25 104 HIS A N 1
ATOM 812 C CA . HIS A 1 104 ? -20.069 0.768 -2.221 1.00 94.25 104 HIS A CA 1
ATOM 813 C C . HIS A 1 104 ? -18.742 1.543 -2.343 1.00 94.25 104 HIS A C 1
ATOM 815 O O . HIS A 1 104 ? -18.498 2.182 -3.365 1.00 94.25 104 HIS A O 1
ATOM 821 N N . MET A 1 105 ? -17.874 1.474 -1.331 1.00 95.81 105 MET A N 1
ATOM 822 C CA . MET A 1 105 ? -16.571 2.132 -1.298 1.00 95.81 105 MET A CA 1
ATOM 823 C C . MET A 1 105 ? -15.526 1.244 -1.976 1.00 95.81 105 MET A C 1
ATOM 825 O O . MET A 1 105 ? -15.195 0.168 -1.482 1.00 95.81 105 MET A O 1
ATOM 829 N N . VAL A 1 106 ? -14.989 1.682 -3.117 1.00 94.62 106 VAL A N 1
ATOM 830 C CA . VAL A 1 106 ? -14.033 0.903 -3.928 1.00 94.62 106 VAL A CA 1
ATOM 831 C C . VAL A 1 106 ? -12.775 1.720 -4.202 1.00 94.62 106 VAL A C 1
ATOM 833 O O . VAL A 1 106 ? -12.839 2.933 -4.375 1.00 94.62 106 VAL A O 1
ATOM 836 N N . ASP A 1 107 ? -11.625 1.046 -4.237 1.00 94.75 107 ASP A N 1
ATOM 837 C CA . ASP A 1 107 ? -10.302 1.612 -4.528 1.00 94.75 107 ASP A CA 1
ATOM 838 C C . ASP A 1 107 ? -9.870 2.733 -3.551 1.00 94.75 107 ASP A C 1
ATOM 840 O O . ASP A 1 107 ? -9.057 3.604 -3.872 1.00 94.75 107 ASP A O 1
ATOM 844 N N . CYS A 1 108 ? -10.368 2.661 -2.315 1.00 96.19 108 CYS A N 1
ATOM 845 C CA . CYS A 1 108 ? -10.004 3.521 -1.192 1.00 96.19 108 CYS A CA 1
ATOM 846 C C . CYS A 1 108 ? -9.847 2.710 0.107 1.00 96.19 108 CYS A C 1
ATOM 848 O O . CYS A 1 108 ? -10.281 1.561 0.207 1.00 96.19 108 CYS A O 1
ATOM 850 N N . VAL A 1 109 ? -9.189 3.314 1.097 1.00 97.56 109 VAL A N 1
ATOM 851 C CA . VAL A 1 109 ? -9.102 2.801 2.470 1.00 97.56 109 VAL A CA 1
ATOM 852 C C . VAL A 1 109 ? -10.048 3.623 3.329 1.00 97.56 109 VAL A C 1
ATOM 854 O O . VAL A 1 109 ? -9.837 4.825 3.488 1.00 97.56 109 VAL A O 1
ATOM 857 N N . VAL A 1 110 ? -11.076 2.984 3.880 1.00 98.19 110 VAL A N 1
ATOM 858 C CA . VAL A 1 110 ? -12.034 3.628 4.780 1.00 98.19 110 VAL A CA 1
ATOM 859 C C . VAL A 1 110 ? -11.537 3.485 6.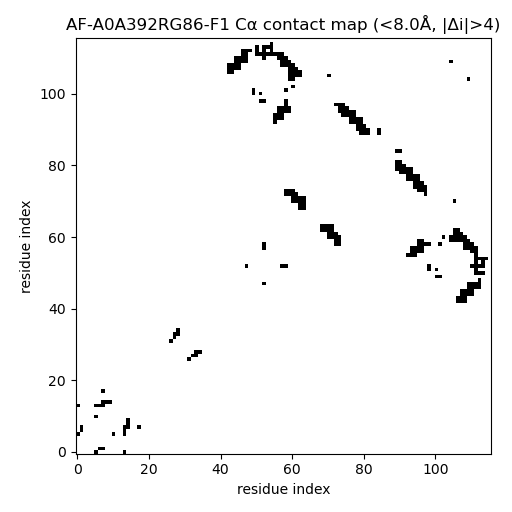216 1.00 98.19 110 VAL A C 1
ATOM 861 O O . VAL A 1 110 ? -11.282 2.373 6.685 1.00 98.19 110 VAL A O 1
ATOM 864 N N . PHE A 1 111 ? -11.384 4.614 6.902 1.00 97.69 111 PHE A N 1
ATOM 865 C CA . PHE A 1 111 ? -10.932 4.705 8.286 1.00 97.69 111 PHE A CA 1
ATOM 866 C C . PHE A 1 111 ? -12.101 4.988 9.235 1.00 97.69 111 PHE A C 1
ATOM 868 O O . PHE A 1 111 ? -13.010 5.732 8.870 1.00 97.69 111 PHE A O 1
ATOM 875 N N . PRO A 1 112 ? -12.072 4.463 10.469 1.00 97.25 112 PRO A N 1
ATOM 876 C CA . PRO A 1 112 ? -13.128 4.668 11.446 1.00 97.25 112 PRO A CA 1
ATOM 877 C C . PRO A 1 112 ? -13.202 6.138 11.855 1.00 97.25 112 PRO A C 1
ATOM 879 O O . PRO A 1 112 ? -12.181 6.790 12.071 1.00 97.25 112 PRO A O 1
ATOM 882 N N . GLN A 1 113 ? -14.424 6.639 12.041 1.00 94.94 113 GLN A N 1
ATOM 883 C CA . GLN A 1 113 ? -14.647 7.900 12.752 1.00 94.94 113 GLN A CA 1
ATOM 884 C C . GLN A 1 113 ? -14.383 7.754 14.260 1.00 94.94 113 GLN A C 1
ATOM 886 O O . GLN A 1 113 ? -14.058 8.729 14.935 1.00 94.94 113 GLN A O 1
ATOM 891 N N . LYS A 1 114 ? -14.535 6.538 14.798 1.00 92.06 114 LYS A N 1
ATOM 892 C CA . LYS A 1 114 ? -14.326 6.237 16.216 1.00 92.06 114 LYS A CA 1
ATOM 893 C C . LYS A 1 114 ? -12.832 6.260 16.542 1.00 92.06 114 LYS A C 1
ATOM 895 O O . LYS A 1 114 ? -12.043 5.502 15.978 1.00 92.06 114 LYS A O 1
ATOM 900 N N . GLY A 1 115 ? -12.454 7.115 17.480 1.00 82.06 115 GLY A N 1
ATOM 901 C CA . GLY A 1 115 ? -11.088 7.264 17.965 1.00 82.06 115 GLY A CA 1
ATOM 902 C C . GLY A 1 115 ? -11.015 8.303 19.079 1.00 82.06 115 GLY A C 1
ATOM 903 O O . GLY A 1 115 ? -11.972 9.049 19.289 1.00 82.06 115 GLY A O 1
ATOM 904 N N . HIS A 1 116 ? -9.897 8.296 19.802 1.00 58.53 116 HIS A N 1
ATOM 905 C CA . HIS A 1 116 ? -9.558 9.310 20.801 1.00 58.53 116 HIS A CA 1
ATOM 906 C C . HIS A 1 116 ? -8.889 10.524 20.160 1.00 58.53 116 HIS A C 1
ATOM 908 O O . HIS A 1 116 ? -8.082 10.315 19.222 1.00 58.53 116 HIS A O 1
#

Organism: NCBI:txid97028

Foldseek 3Di:
DVVVPDDLVPDVVSVVVVVVVVVVVVCCCVPVVPDDDPPDDDFAEAEDPVLPDEPQEKWAWEDDDPPDPDIDTDFAWDWAADVVHDDPVRIDIGTHDDDPVCPVPYRHIYDHPDDD

Secondary structure (DSSP, 8-state):
-TTTT--TTT-HHHHHHHHHHHHHHHHHHHHH-----TT----EEEE-TT--PPTTEEEEEEE--TT---EEEP-EEEEEE-SS--SGGGEEEEEE---GGGTT--SEEEEPS---

Sequence (116 aa):
MLICGYKPNVEPFLSMMLQTFRASKLLELRQKTRIFIPKGRAMMGVLDETKTLEYGEVFVQYSNNKLSNISHVVKGKVVVAKNPCLHPGDVRVLMAVDVPALHHMVDCVVFPQKGH